Protein AF-A0A4R5KL40-F1 (afdb_monomer)

Nearest PDB structures (foldseek):
  8gc6-assembly1_A  TM=8.625E-01  e=6.674E-03  Pseudomonas aeruginosa
  1e6l-assembly1_A  TM=8.505E-01  e=3.529E-02  Escherichia coli
  3ffw-assembly1_A  TM=8.924E-01  e=1.430E-01  Escherichia coli K-12
  3olw-assembly2_B  TM=8.850E-01  e=1.337E-01  Escherichia coli K-12
  1mih-assembly2_B  TM=8.894E-01  e=1.528E-01  Escherichia coli

Secondary structure (DSSP, 8-state):
-HHHHHHTT-----EEEES---HHHHHHHHHTT-SEEEESS--HHHHHHHHHHHHHHH-TT-SS------HHHHHHHHHHHH-TTS---GGG--

Sequence (94 aa):
MLCYLNNRGLDVLAIVVSARRAEQDKIATLGHGADDYMSKPFSPMELMARILTVLRRRHPKSSHPSLVLTMVECELMQLLMQHPDQVITKLGIY

Radius of gyration: 14.16 Å; Cα contacts (8 Å, |Δi|>4): 76; chains: 1; bounding box: 33×33×34 Å

Structure (mmCIF, N/CA/C/O backbone):
data_AF-A0A4R5KL40-F1
#
_entry.id   AF-A0A4R5KL40-F1
#
loop_
_atom_site.group_PDB
_atom_site.id
_atom_site.type_symbol
_atom_site.label_atom_id
_atom_site.label_alt_id
_atom_site.label_comp_id
_atom_site.label_asym_id
_atom_site.label_entity_id
_atom_site.label_seq_id
_atom_site.pdbx_PDB_ins_code
_atom_site.Cartn_x
_atom_site.Cartn_y
_atom_site.Cartn_z
_atom_site.occupancy
_atom_site.B_iso_or_equiv
_atom_site.auth_seq_id
_atom_site.auth_comp_id
_atom_site.auth_asym_id
_atom_site.auth_atom_id
_atom_site.pdbx_PDB_model_num
ATOM 1 N N . MET A 1 1 ? -10.316 2.646 -10.795 1.00 61.44 1 MET A N 1
ATOM 2 C CA . MET A 1 1 ? -9.137 3.532 -10.943 1.00 61.44 1 MET A CA 1
ATOM 3 C C . MET A 1 1 ? -7.855 2.736 -11.190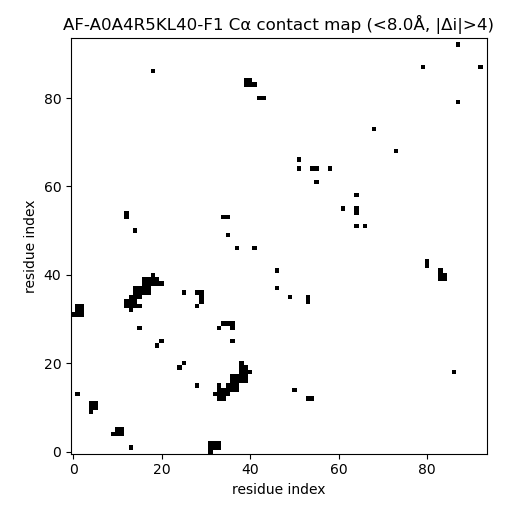 1.00 61.44 1 MET A C 1
ATOM 5 O O . MET A 1 1 ? -7.198 3.003 -12.179 1.00 61.44 1 MET A O 1
ATOM 9 N N . LEU A 1 2 ? -7.509 1.743 -10.359 1.00 66.25 2 LEU A N 1
ATOM 10 C CA . LEU A 1 2 ? -6.244 0.994 -10.500 1.00 66.25 2 LEU A CA 1
ATOM 11 C C . LEU A 1 2 ? -6.192 0.113 -11.759 1.00 66.25 2 LEU A C 1
ATOM 13 O O . LEU A 1 2 ? -5.315 0.305 -12.592 1.00 66.25 2 LEU A O 1
ATOM 17 N N . CYS A 1 3 ? -7.214 -0.717 -11.994 1.00 62.62 3 CYS A N 1
ATOM 18 C CA . CYS A 1 3 ? -7.385 -1.439 -13.264 1.00 62.62 3 CYS A CA 1
ATOM 19 C C . CYS A 1 3 ? -7.334 -0.521 -14.509 1.00 62.62 3 CYS A C 1
ATOM 21 O O . CYS A 1 3 ? -6.831 -0.910 -15.558 1.00 62.62 3 CYS A O 1
ATOM 23 N N . TYR A 1 4 ? -7.785 0.731 -14.385 1.00 67.38 4 TYR A N 1
ATOM 24 C CA . TYR A 1 4 ? -7.745 1.698 -15.483 1.00 67.38 4 TYR A CA 1
ATOM 25 C C . TYR A 1 4 ? -6.325 2.177 -15.818 1.00 67.38 4 TYR A C 1
ATOM 27 O O . TYR A 1 4 ? -6.038 2.409 -16.989 1.00 67.38 4 TYR A O 1
ATOM 35 N N . LEU A 1 5 ? -5.432 2.303 -14.829 1.00 67.06 5 LEU A N 1
ATOM 36 C CA . LEU A 1 5 ? -4.031 2.657 -15.080 1.00 67.06 5 LEU A CA 1
ATOM 37 C C . LEU A 1 5 ? -3.327 1.540 -15.857 1.00 67.06 5 LEU A C 1
ATOM 39 O O . LEU A 1 5 ? -2.714 1.813 -16.886 1.00 67.06 5 LEU A O 1
ATOM 43 N N . ASN A 1 6 ? -3.528 0.288 -15.441 1.00 65.94 6 ASN A N 1
ATOM 44 C CA . ASN A 1 6 ? -2.943 -0.866 -16.120 1.00 65.94 6 ASN A CA 1
ATOM 45 C C . ASN A 1 6 ? -3.490 -1.035 -17.552 1.00 65.94 6 ASN A C 1
ATOM 47 O O . ASN A 1 6 ? -2.733 -1.226 -18.499 1.00 65.94 6 ASN A O 1
ATOM 51 N N . ASN A 1 7 ? -4.803 -0.855 -17.747 1.00 66.19 7 ASN A N 1
ATOM 52 C CA . ASN A 1 7 ? -5.433 -0.928 -19.073 1.00 66.19 7 ASN A CA 1
ATOM 53 C C . ASN A 1 7 ? -4.982 0.176 -20.044 1.00 66.19 7 ASN A C 1
ATOM 55 O O . ASN A 1 7 ? -5.207 0.052 -21.245 1.00 66.19 7 ASN A O 1
ATOM 59 N N . ARG A 1 8 ? -4.340 1.249 -19.562 1.00 75.94 8 ARG A N 1
ATOM 60 C CA . ARG A 1 8 ? -3.718 2.273 -20.417 1.00 75.94 8 ARG A CA 1
ATOM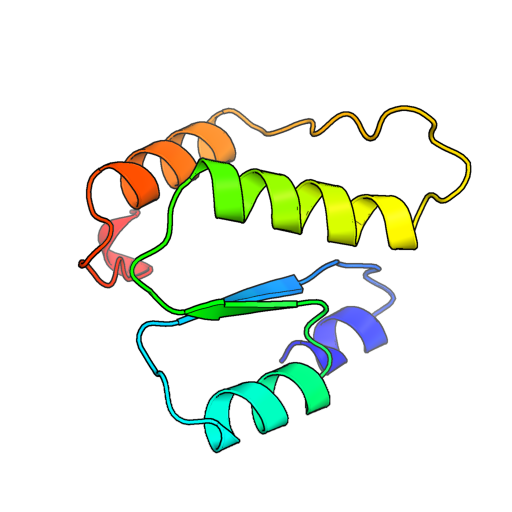 61 C C . ARG A 1 8 ? -2.311 1.898 -20.895 1.00 75.94 8 ARG A C 1
ATOM 63 O O . ARG A 1 8 ? -1.661 2.722 -21.531 1.00 75.94 8 ARG A O 1
ATOM 70 N N . GLY A 1 9 ? -1.833 0.692 -20.582 1.00 62.59 9 GLY A N 1
ATOM 71 C CA . GLY A 1 9 ? -0.462 0.264 -20.868 1.00 62.59 9 GLY A CA 1
ATOM 72 C C . GLY A 1 9 ? 0.577 0.924 -19.960 1.00 62.59 9 GLY A C 1
ATOM 73 O O . GLY A 1 9 ? 1.774 0.770 -20.188 1.00 62.59 9 GLY A O 1
ATOM 74 N N . LEU A 1 10 ? 0.136 1.660 -18.930 1.00 66.56 10 LEU A N 1
ATOM 75 C CA . LEU A 1 10 ? 1.014 2.129 -17.870 1.00 66.56 10 LEU A CA 1
ATOM 76 C C . LEU A 1 10 ? 1.209 0.956 -16.921 1.00 66.56 10 LEU A C 1
ATOM 78 O O . LEU A 1 10 ? 0.351 0.659 -16.091 1.00 66.56 10 LEU A O 1
ATOM 82 N N . ASP A 1 11 ? 2.336 0.277 -17.084 1.00 71.88 11 ASP A N 1
ATOM 83 C CA . ASP A 1 11 ? 2.720 -0.832 -16.232 1.00 71.88 11 ASP A CA 1
ATOM 84 C C . ASP A 1 11 ? 3.105 -0.257 -14.856 1.00 71.88 11 ASP A C 1
ATOM 86 O O . ASP A 1 11 ? 4.273 -0.000 -14.568 1.00 71.88 11 ASP A O 1
ATOM 90 N N . VAL A 1 12 ? 2.115 -0.005 -13.998 1.00 79.31 12 VAL A N 1
ATOM 91 C CA . VAL A 1 12 ? 2.279 0.624 -12.677 1.00 79.31 12 VAL A CA 1
ATOM 92 C C . VAL A 1 12 ? 1.961 -0.380 -11.579 1.00 79.31 12 VAL A C 1
ATOM 94 O O . VAL A 1 12 ? 0.926 -1.040 -11.619 1.00 79.31 12 VAL A O 1
ATOM 97 N N . LEU A 1 13 ? 2.838 -0.443 -10.577 1.00 83.81 13 LEU A N 1
ATOM 98 C CA . LEU A 1 13 ? 2.612 -1.196 -9.348 1.00 83.81 13 LEU A CA 1
ATOM 99 C C . LEU A 1 13 ? 1.900 -0.325 -8.313 1.00 83.81 13 LEU A C 1
ATOM 101 O O . LEU A 1 13 ? 2.323 0.802 -8.053 1.00 83.81 13 LEU A O 1
ATOM 105 N N . ALA A 1 14 ? 0.840 -0.848 -7.704 1.00 86.81 14 ALA A N 1
ATOM 106 C CA . ALA A 1 14 ? 0.001 -0.118 -6.767 1.00 86.81 14 ALA A CA 1
ATOM 107 C C . ALA A 1 14 ? -0.108 -0.831 -5.416 1.00 86.81 14 ALA A C 1
ATOM 109 O O . ALA A 1 14 ? -0.682 -1.913 -5.303 1.00 86.81 14 ALA A O 1
ATOM 110 N N . ILE A 1 15 ? 0.369 -0.163 -4.365 1.00 88.94 15 ILE A N 1
ATOM 111 C CA . ILE A 1 15 ? 0.136 -0.558 -2.974 1.00 88.94 15 ILE A CA 1
ATOM 112 C C . ILE A 1 15 ? -0.884 0.404 -2.378 1.00 88.94 15 ILE A C 1
ATOM 114 O O . ILE A 1 15 ? -0.672 1.617 -2.370 1.00 88.94 15 ILE A O 1
ATOM 118 N N . VAL A 1 16 ? -1.996 -0.128 -1.872 1.00 89.75 16 VAL A N 1
ATOM 119 C CA . VAL A 1 16 ? -3.031 0.688 -1.232 1.00 89.75 16 VAL A CA 1
ATOM 120 C C . VAL A 1 16 ? -2.821 0.711 0.270 1.00 89.75 16 VAL A C 1
ATOM 122 O O . VAL A 1 16 ? -2.788 -0.327 0.923 1.00 89.75 16 VAL A O 1
ATOM 125 N N . VAL A 1 17 ? -2.722 1.918 0.818 1.00 87.94 17 VAL A N 1
ATOM 126 C CA . VAL A 1 17 ? -2.499 2.158 2.241 1.00 87.94 17 VAL A CA 1
ATOM 127 C C . VAL A 1 17 ? -3.732 2.835 2.835 1.00 87.94 17 VAL A C 1
ATOM 129 O O . VAL A 1 17 ? -4.095 3.933 2.416 1.00 87.94 17 VAL A O 1
ATOM 132 N N . SER A 1 18 ? -4.391 2.201 3.806 1.00 86.00 18 SER A N 1
ATOM 133 C CA . SER A 1 18 ? -5.718 2.634 4.269 1.00 86.00 18 SER A CA 1
ATOM 134 C C . SER A 1 18 ? -5.913 2.476 5.777 1.00 86.00 18 SER A C 1
ATOM 136 O O . SER A 1 18 ? -5.468 1.502 6.371 1.00 86.00 18 SER A O 1
ATOM 138 N N . ALA A 1 19 ? -6.630 3.411 6.409 1.00 86.69 19 ALA A N 1
ATOM 139 C CA . ALA A 1 19 ? -7.064 3.280 7.808 1.00 86.69 19 ALA A CA 1
ATOM 140 C C . ALA A 1 19 ? -8.249 2.312 7.984 1.00 86.69 19 ALA A C 1
ATOM 142 O O . ALA A 1 19 ? -8.581 1.928 9.104 1.00 86.69 19 ALA A O 1
ATOM 143 N N . ARG A 1 20 ? -8.888 1.893 6.884 1.00 85.56 20 ARG A N 1
ATOM 144 C CA . ARG A 1 20 ? -9.963 0.902 6.921 1.00 85.56 20 ARG A CA 1
ATOM 145 C C . ARG A 1 20 ? -9.390 -0.492 7.153 1.00 85.56 20 ARG A C 1
ATOM 147 O O . ARG A 1 20 ? -8.402 -0.885 6.532 1.00 85.56 20 ARG A O 1
ATOM 154 N N . ARG A 1 21 ? -10.022 -1.245 8.051 1.00 81.81 21 ARG A N 1
ATOM 155 C CA . ARG A 1 21 ? -9.587 -2.598 8.441 1.00 81.81 21 ARG A CA 1
ATOM 156 C C . ARG A 1 21 ? -10.610 -3.683 8.113 1.00 81.81 21 ARG A C 1
ATOM 158 O O . ARG A 1 21 ? -10.379 -4.836 8.458 1.00 81.81 21 ARG A O 1
ATOM 165 N N . ALA A 1 22 ? -11.723 -3.336 7.463 1.00 91.25 22 ALA A N 1
ATOM 166 C CA . ALA A 1 22 ? -12.706 -4.330 7.066 1.00 91.25 22 ALA A CA 1
ATOM 167 C C . ALA A 1 22 ? -12.117 -5.244 5.986 1.00 91.25 22 ALA A C 1
ATOM 169 O O . ALA A 1 22 ? -11.520 -4.786 5.010 1.00 91.25 22 ALA A O 1
ATOM 170 N N . GLU A 1 23 ? -12.312 -6.548 6.150 1.00 92.19 23 GLU A N 1
ATOM 171 C CA . GLU A 1 23 ? -11.845 -7.552 5.194 1.00 92.19 23 GLU A CA 1
ATOM 172 C C . GLU A 1 23 ? -12.415 -7.307 3.789 1.00 92.19 23 GLU A C 1
ATOM 174 O O . GLU A 1 23 ? -11.709 -7.428 2.790 1.00 92.19 23 GLU A O 1
ATOM 179 N N . GLN A 1 24 ? -13.666 -6.856 3.721 1.00 92.62 24 GLN A N 1
ATOM 180 C CA . GLN A 1 24 ? -14.356 -6.513 2.479 1.00 92.62 24 GLN A CA 1
ATOM 181 C C . GLN A 1 24 ? -13.636 -5.402 1.699 1.00 92.62 24 GLN A C 1
ATOM 183 O O . GLN A 1 24 ? -13.481 -5.523 0.486 1.00 92.62 24 GLN A O 1
ATOM 188 N N . ASP A 1 25 ? -13.139 -4.358 2.378 1.00 89.12 25 ASP A N 1
ATOM 189 C CA . ASP A 1 25 ? -12.379 -3.277 1.732 1.00 89.12 25 ASP A CA 1
ATOM 190 C C . ASP A 1 25 ? -11.075 -3.816 1.127 1.00 89.12 25 ASP A C 1
ATOM 192 O O . ASP A 1 25 ? -10.700 -3.453 0.009 1.00 89.12 25 ASP A O 1
ATOM 196 N N . LYS A 1 26 ? -10.395 -4.718 1.846 1.00 90.88 26 LYS A N 1
ATOM 197 C CA . LYS A 1 26 ? -9.161 -5.361 1.383 1.00 90.88 26 LYS A CA 1
ATOM 198 C C . LYS A 1 26 ? -9.420 -6.224 0.147 1.00 90.88 26 LYS A C 1
ATOM 200 O O . LYS A 1 26 ? -8.722 -6.067 -0.854 1.00 90.88 26 LYS A O 1
ATOM 205 N N . ILE A 1 27 ? -10.430 -7.095 0.202 1.00 93.00 27 ILE A N 1
ATOM 206 C CA . ILE A 1 27 ? -10.810 -7.977 -0.911 1.00 93.00 27 ILE A CA 1
ATOM 207 C C . ILE A 1 27 ? -11.183 -7.147 -2.140 1.00 93.00 27 ILE A C 1
ATOM 209 O O . ILE A 1 27 ? -10.656 -7.395 -3.224 1.00 93.00 27 ILE A O 1
ATOM 213 N N . ALA A 1 28 ? -12.039 -6.135 -1.975 1.00 91.38 28 ALA A N 1
ATOM 214 C CA . ALA A 1 28 ? -12.462 -5.275 -3.075 1.00 91.38 28 ALA A CA 1
ATOM 215 C C . ALA A 1 28 ? -11.271 -4.542 -3.708 1.00 91.38 28 ALA A C 1
ATOM 217 O O . ALA A 1 28 ? -11.124 -4.518 -4.928 1.00 91.38 28 ALA A O 1
ATOM 218 N N . THR A 1 29 ? -10.379 -3.985 -2.887 1.00 89.31 29 THR A N 1
ATOM 219 C CA . THR A 1 29 ? -9.212 -3.233 -3.366 1.00 89.31 29 THR A CA 1
ATOM 220 C C . THR A 1 29 ? -8.252 -4.106 -4.170 1.00 89.31 29 THR A C 1
ATOM 222 O O . THR A 1 29 ? -7.832 -3.713 -5.260 1.00 89.31 29 THR A O 1
ATOM 225 N N . LEU A 1 30 ? -7.939 -5.302 -3.666 1.00 90.06 30 LEU A N 1
ATOM 226 C CA . LEU A 1 30 ? -7.107 -6.271 -4.380 1.00 90.06 30 LEU A CA 1
ATOM 227 C C . LEU A 1 30 ? -7.791 -6.723 -5.679 1.00 90.06 30 LEU A C 1
ATOM 229 O O . LEU A 1 30 ? -7.167 -6.721 -6.737 1.00 90.06 30 LEU A O 1
ATOM 233 N N . GLY A 1 31 ? -9.099 -6.998 -5.635 1.00 89.00 31 GLY A N 1
ATOM 234 C CA . GLY A 1 31 ? -9.898 -7.343 -6.815 1.00 89.00 31 GLY A CA 1
ATOM 235 C C . GLY A 1 31 ? -9.958 -6.239 -7.880 1.00 89.00 31 GLY A C 1
ATOM 236 O O . GLY A 1 31 ? -10.128 -6.527 -9.061 1.00 89.00 31 GLY A O 1
ATOM 237 N N . HIS A 1 32 ? -9.760 -4.973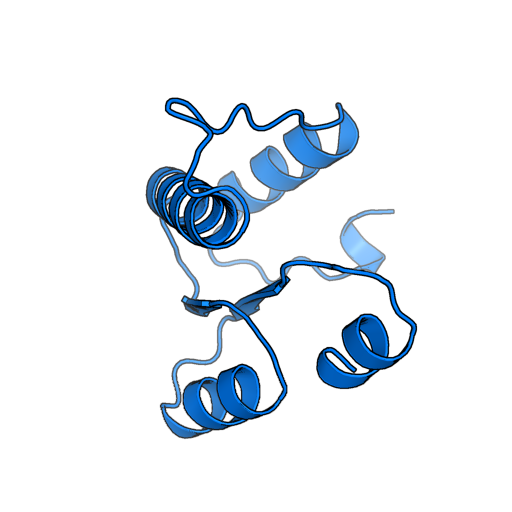 -7.499 1.00 88.75 32 HIS A N 1
ATOM 238 C CA . HIS A 1 32 ? -9.690 -3.837 -8.423 1.00 88.75 32 HIS A CA 1
ATOM 239 C C . HIS A 1 32 ? -8.313 -3.629 -9.081 1.00 88.75 32 HIS A C 1
ATOM 241 O O . HIS A 1 32 ? -8.148 -2.659 -9.835 1.00 88.75 32 HIS A O 1
ATOM 247 N N . GLY A 1 33 ? -7.351 -4.522 -8.835 1.00 84.75 33 GLY A N 1
ATOM 248 C CA . GLY A 1 33 ? -6.028 -4.503 -9.459 1.00 84.75 33 GLY A CA 1
ATOM 249 C C . GLY A 1 33 ? -4.953 -3.792 -8.639 1.00 84.75 33 GLY A C 1
ATOM 250 O O . GLY A 1 33 ? -4.043 -3.218 -9.224 1.00 84.75 33 GLY A O 1
ATOM 251 N N . ALA A 1 34 ? -5.073 -3.778 -7.308 1.00 89.00 34 ALA A N 1
ATOM 252 C CA . ALA A 1 34 ? -3.951 -3.432 -6.435 1.00 89.00 34 ALA A CA 1
ATOM 253 C C . ALA A 1 34 ? -3.003 -4.635 -6.281 1.00 89.00 34 ALA A C 1
ATOM 255 O O . ALA A 1 34 ? -3.464 -5.768 -6.145 1.00 89.00 34 ALA A O 1
ATOM 256 N N . ASP A 1 35 ? -1.695 -4.387 -6.241 1.00 89.81 35 ASP A N 1
ATOM 257 C CA . ASP A 1 35 ? -0.678 -5.425 -6.033 1.00 89.81 35 ASP A CA 1
ATOM 258 C C . ASP A 1 35 ? -0.512 -5.802 -4.556 1.00 89.81 35 ASP A C 1
ATOM 260 O O . ASP A 1 35 ? -0.133 -6.934 -4.238 1.00 89.81 35 ASP A O 1
ATOM 264 N N . ASP A 1 36 ? -0.783 -4.856 -3.651 1.00 91.50 36 ASP A N 1
ATOM 265 C CA . ASP A 1 36 ? -0.809 -5.095 -2.209 1.00 91.50 36 ASP A CA 1
ATOM 266 C C . ASP A 1 36 ? -1.753 -4.123 -1.477 1.00 91.50 36 ASP A C 1
ATOM 268 O O . ASP A 1 36 ? -2.100 -3.046 -1.974 1.00 91.50 36 ASP A O 1
ATOM 272 N N . TYR A 1 37 ? -2.154 -4.507 -0.266 1.00 92.75 37 TYR A N 1
ATOM 273 C CA . TYR A 1 37 ? -2.971 -3.712 0.646 1.00 92.75 37 TYR A CA 1
ATOM 274 C C . TYR A 1 37 ? -2.344 -3.693 2.038 1.00 92.75 37 TYR A C 1
ATOM 276 O O . TYR A 1 37 ? -2.072 -4.743 2.626 1.00 92.75 37 TYR A O 1
ATOM 284 N N . MET A 1 38 ? -2.206 -2.500 2.606 1.00 90.44 38 MET A N 1
ATOM 285 C CA . MET A 1 38 ? -1.599 -2.271 3.909 1.00 90.44 38 MET A CA 1
ATOM 286 C C . MET A 1 38 ? -2.506 -1.403 4.787 1.00 90.4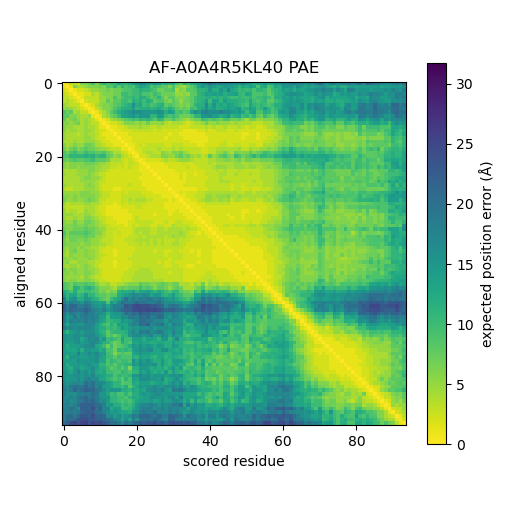4 38 MET A C 1
ATOM 288 O O . MET A 1 38 ? -2.926 -0.311 4.402 1.00 90.44 38 MET A O 1
ATOM 292 N N . SER A 1 39 ? -2.824 -1.888 5.985 1.00 89.25 39 SER A N 1
ATOM 293 C CA . SER A 1 39 ? -3.636 -1.144 6.950 1.00 89.25 39 SER A CA 1
ATOM 294 C C . SER A 1 39 ? -2.790 -0.175 7.774 1.00 89.25 39 SER A C 1
ATOM 296 O O . SER A 1 39 ? -1.6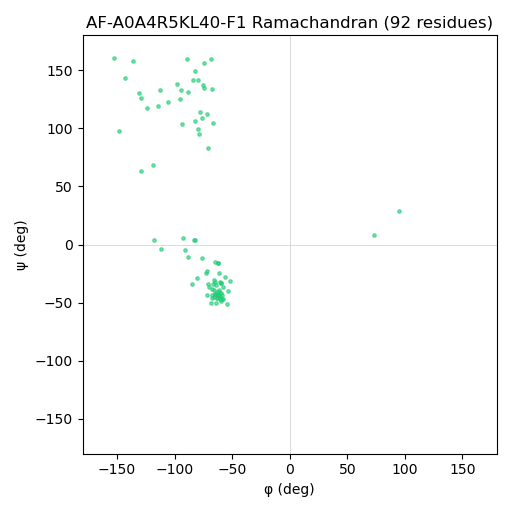99 -0.534 8.204 1.00 89.25 39 SER A O 1
ATOM 298 N N . LYS A 1 40 ? -3.325 1.011 8.070 1.00 85.31 40 LYS A N 1
ATOM 299 C CA . LYS A 1 40 ? -2.749 1.950 9.039 1.00 85.31 40 LYS A CA 1
ATOM 300 C C . LYS A 1 40 ? -3.129 1.601 10.495 1.00 85.31 40 LYS A C 1
ATOM 302 O O . LYS A 1 40 ? -4.243 1.106 10.741 1.00 85.31 40 LYS A O 1
ATOM 307 N N . PRO A 1 41 ? -2.258 1.915 11.473 1.00 84.00 41 PRO A N 1
ATOM 308 C CA . PRO A 1 41 ? -0.882 2.387 11.302 1.00 84.00 41 PRO A CA 1
ATOM 309 C C . PRO A 1 41 ? 0.040 1.237 10.884 1.00 84.00 41 PRO A C 1
ATOM 311 O O . PRO A 1 41 ? -0.255 0.073 11.150 1.00 84.00 41 PRO A O 1
ATOM 314 N N . PHE A 1 42 ? 1.150 1.566 10.232 1.00 80.56 42 PHE A N 1
ATOM 315 C CA . PHE A 1 42 ? 2.140 0.586 9.804 1.00 80.56 42 PHE A CA 1
ATOM 316 C C . PHE A 1 42 ? 3.562 1.055 10.095 1.00 80.56 42 PHE A C 1
ATOM 318 O O . PHE A 1 42 ? 3.836 2.249 10.209 1.00 80.56 42 PHE A O 1
ATOM 325 N N . SER A 1 43 ? 4.479 0.092 10.177 1.00 80.25 43 SER A N 1
ATOM 326 C CA . SER A 1 43 ? 5.908 0.368 10.285 1.00 80.25 43 SER A CA 1
ATOM 327 C C . SER A 1 43 ? 6.471 0.807 8.928 1.00 80.25 43 SER A C 1
ATOM 329 O O . SER A 1 43 ? 6.193 0.156 7.916 1.00 80.25 43 SER A O 1
ATOM 331 N N . PRO A 1 44 ? 7.336 1.831 8.870 1.00 76.88 44 PRO A N 1
ATOM 332 C CA . PRO A 1 44 ? 7.984 2.211 7.619 1.00 76.88 44 PRO A CA 1
ATOM 333 C C . PRO A 1 44 ? 8.831 1.091 7.012 1.00 76.88 44 PRO A C 1
ATOM 335 O O . PRO A 1 44 ? 8.882 0.933 5.793 1.00 76.88 44 PRO A O 1
ATOM 338 N N . MET A 1 45 ? 9.442 0.266 7.868 1.00 80.25 45 MET A N 1
ATOM 339 C CA . MET A 1 45 ? 10.179 -0.921 7.437 1.00 80.25 45 MET A CA 1
ATOM 340 C C . MET A 1 45 ? 9.248 -1.967 6.820 1.00 80.25 45 MET A C 1
ATOM 342 O O . MET A 1 45 ? 9.635 -2.638 5.866 1.00 80.25 45 MET A O 1
ATOM 346 N N . GLU A 1 46 ? 8.012 -2.087 7.312 1.00 85.62 46 GLU A N 1
ATOM 347 C CA . GLU A 1 46 ? 7.008 -2.968 6.710 1.00 85.62 46 GLU A CA 1
ATOM 348 C C . GLU A 1 46 ? 6.583 -2.454 5.327 1.00 85.62 46 GLU A C 1
ATOM 350 O O . GLU A 1 46 ? 6.523 -3.237 4.378 1.00 85.62 46 GLU A O 1
ATOM 355 N N . LEU A 1 47 ? 6.362 -1.140 5.178 1.00 85.50 47 LEU A N 1
ATOM 356 C CA . LEU A 1 47 ? 6.052 -0.542 3.876 1.00 85.50 47 LEU A CA 1
ATOM 357 C C . LEU A 1 47 ? 7.199 -0.780 2.888 1.00 85.50 47 LEU A C 1
ATOM 359 O O . LEU A 1 47 ? 6.964 -1.250 1.777 1.00 85.50 47 LEU A O 1
ATOM 363 N N . MET A 1 48 ? 8.442 -0.543 3.312 1.00 84.31 48 MET A N 1
ATOM 364 C CA . MET A 1 48 ? 9.629 -0.798 2.498 1.00 84.31 48 MET A CA 1
ATOM 365 C C . MET A 1 48 ? 9.722 -2.270 2.070 1.00 84.31 48 MET A C 1
ATOM 367 O O . MET A 1 48 ? 9.912 -2.572 0.892 1.00 84.31 48 MET A O 1
ATOM 371 N N . ALA A 1 49 ? 9.523 -3.206 3.002 1.00 84.94 49 ALA A N 1
ATOM 372 C CA . ALA A 1 49 ? 9.556 -4.637 2.710 1.00 84.94 49 ALA A CA 1
ATOM 373 C C . ALA A 1 49 ? 8.476 -5.053 1.695 1.00 84.94 49 ALA A C 1
ATOM 375 O O . ALA A 1 49 ? 8.745 -5.867 0.803 1.00 84.94 49 ALA A O 1
ATOM 376 N N . ARG A 1 50 ? 7.270 -4.480 1.793 1.00 90.19 50 ARG A N 1
ATOM 377 C CA . ARG A 1 50 ? 6.173 -4.714 0.842 1.00 90.19 50 ARG A CA 1
ATOM 378 C C . ARG A 1 50 ? 6.484 -4.143 -0.534 1.00 90.19 50 ARG A C 1
ATOM 380 O O . ARG A 1 50 ? 6.370 -4.880 -1.510 1.00 90.19 50 ARG A O 1
ATOM 387 N N . ILE A 1 51 ? 6.984 -2.908 -0.616 1.00 86.94 51 ILE A N 1
ATOM 388 C CA . ILE A 1 51 ? 7.435 -2.302 -1.880 1.00 86.94 51 ILE A CA 1
ATOM 389 C C . ILE A 1 51 ? 8.477 -3.203 -2.559 1.00 86.94 51 ILE A C 1
ATOM 391 O O . ILE A 1 51 ? 8.303 -3.599 -3.712 1.00 86.94 51 ILE A O 1
ATOM 395 N N . LEU A 1 52 ? 9.519 -3.614 -1.831 1.00 85.38 52 LEU A N 1
ATOM 396 C CA . LEU A 1 52 ? 10.563 -4.503 -2.355 1.00 85.38 52 LEU A CA 1
ATOM 397 C C . LEU A 1 52 ? 10.017 -5.868 -2.800 1.00 85.38 52 LEU A C 1
ATOM 399 O O . LEU A 1 52 ? 10.563 -6.493 -3.710 1.00 85.38 52 LEU A O 1
ATOM 403 N N . THR A 1 53 ? 8.975 -6.373 -2.138 1.00 86.62 53 THR A N 1
ATOM 404 C CA . THR A 1 53 ? 8.322 -7.643 -2.489 1.00 86.62 53 THR A CA 1
ATOM 405 C C . THR A 1 53 ? 7.512 -7.513 -3.776 1.00 86.62 53 THR A C 1
ATOM 407 O O . THR A 1 53 ? 7.611 -8.377 -4.647 1.00 86.62 53 THR A O 1
ATOM 410 N N . VAL A 1 54 ? 6.758 -6.423 -3.925 1.00 86.25 54 VAL A N 1
ATOM 411 C CA . VAL A 1 54 ? 5.967 -6.134 -5.126 1.00 86.25 54 VAL A CA 1
ATOM 412 C C . VAL A 1 54 ? 6.882 -5.906 -6.338 1.00 86.25 54 VAL A C 1
ATOM 414 O O . VAL A 1 54 ? 6.656 -6.499 -7.391 1.00 86.25 54 VAL A O 1
ATOM 417 N N . LEU A 1 55 ? 7.988 -5.170 -6.178 1.00 82.69 55 LEU A N 1
ATOM 418 C CA . LEU A 1 55 ? 8.976 -4.959 -7.246 1.00 82.69 55 LEU A CA 1
ATOM 419 C C . LEU A 1 55 ? 9.631 -6.262 -7.735 1.00 82.69 55 LEU A C 1
ATOM 421 O O . LEU A 1 55 ? 9.781 -6.467 -8.942 1.00 82.69 55 LEU A O 1
ATOM 425 N N . ARG A 1 56 ? 9.974 -7.182 -6.819 1.00 79.19 56 ARG A N 1
ATOM 426 C CA . ARG A 1 56 ? 10.568 -8.489 -7.172 1.00 79.19 56 ARG A CA 1
ATOM 427 C C . ARG A 1 56 ? 9.675 -9.333 -8.074 1.00 79.19 56 ARG A C 1
ATOM 429 O O . ARG A 1 56 ? 10.193 -10.068 -8.909 1.00 79.19 56 ARG A O 1
ATOM 436 N N . ARG A 1 57 ? 8.349 -9.231 -7.933 1.00 72.88 57 ARG A N 1
ATOM 437 C CA . ARG A 1 57 ? 7.402 -9.990 -8.766 1.00 72.88 57 ARG A CA 1
ATOM 438 C C . ARG A 1 57 ? 7.456 -9.577 -10.236 1.00 72.88 57 ARG A C 1
ATOM 440 O O . ARG A 1 57 ? 7.246 -10.426 -11.095 1.00 72.88 57 ARG A O 1
ATOM 447 N N . ARG A 1 58 ? 7.778 -8.313 -10.532 1.00 70.25 58 ARG A N 1
ATOM 448 C CA . ARG A 1 58 ? 7.934 -7.827 -11.913 1.00 70.25 58 ARG A CA 1
ATOM 449 C C . ARG A 1 58 ? 9.311 -8.068 -12.504 1.00 70.25 58 ARG A C 1
ATOM 451 O O . ARG A 1 58 ? 9.419 -8.348 -13.693 1.00 70.25 58 ARG A O 1
ATOM 458 N N . HIS A 1 59 ? 10.355 -8.008 -11.683 1.00 66.19 59 HIS A N 1
ATOM 459 C CA . HIS A 1 59 ? 11.728 -8.247 -12.121 1.00 66.19 59 HIS A CA 1
ATOM 460 C C . HIS A 1 59 ? 12.349 -9.443 -11.388 1.00 66.19 59 HIS A C 1
ATOM 462 O O . HIS A 1 59 ? 13.304 -9.275 -10.632 1.00 66.19 59 HIS A O 1
ATOM 468 N N . PRO A 1 60 ? 11.884 -10.683 -11.642 1.00 59.94 60 PRO A N 1
ATOM 469 C CA . PRO A 1 60 ? 12.414 -11.872 -10.969 1.00 59.94 60 PRO A CA 1
ATOM 470 C C . PRO A 1 60 ? 13.907 -12.122 -11.249 1.00 59.94 60 PRO A C 1
ATOM 472 O O . PRO A 1 60 ? 14.547 -12.880 -10.528 1.00 59.94 60 PRO A O 1
ATOM 475 N N . LYS A 1 61 ? 14.481 -11.474 -12.276 1.00 57.31 61 LYS A N 1
ATOM 476 C CA . LYS A 1 61 ? 15.914 -11.532 -12.610 1.00 57.31 61 LYS A CA 1
ATOM 477 C C . LYS A 1 61 ? 16.775 -10.477 -11.902 1.00 57.31 61 LYS A C 1
ATOM 479 O O . LYS A 1 61 ? 17.997 -10.574 -11.979 1.00 57.31 61 LYS A O 1
ATOM 484 N N . SER A 1 62 ? 16.193 -9.478 -11.229 1.00 57.03 62 SER A N 1
ATOM 485 C CA . SER A 1 62 ? 16.983 -8.521 -10.448 1.00 57.03 62 SER A CA 1
ATOM 486 C C . SER A 1 62 ? 17.287 -9.135 -9.084 1.00 57.03 62 SER A C 1
ATOM 488 O O . SER A 1 62 ? 16.410 -9.219 -8.226 1.00 57.03 62 SE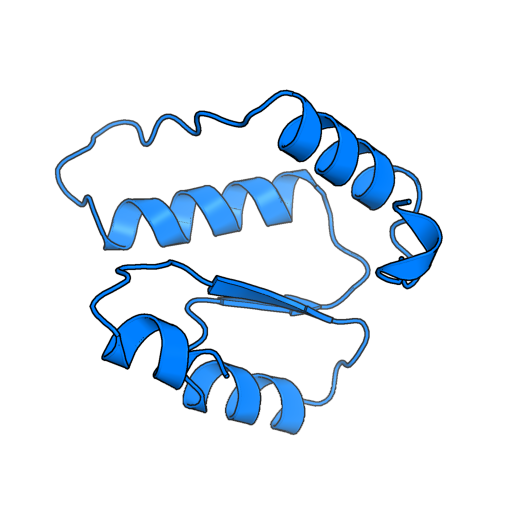R A O 1
ATOM 490 N N . SER A 1 63 ? 18.533 -9.557 -8.873 1.00 54.34 63 SER A N 1
ATOM 491 C CA . SER A 1 63 ? 19.007 -10.086 -7.587 1.00 54.34 63 SER A CA 1
ATOM 492 C C . SER A 1 63 ? 18.933 -9.055 -6.449 1.00 54.34 63 SER A C 1
ATOM 494 O O . SER A 1 63 ? 18.957 -9.433 -5.282 1.00 54.34 63 SER A O 1
ATOM 496 N N . HIS A 1 64 ? 18.781 -7.767 -6.782 1.00 58.19 64 HIS A N 1
ATOM 497 C CA . HIS A 1 64 ? 18.670 -6.652 -5.844 1.00 58.19 64 HIS A CA 1
ATOM 498 C C . HIS A 1 64 ? 17.760 -5.577 -6.469 1.00 58.19 64 HIS A C 1
ATOM 500 O O . HIS A 1 64 ? 18.226 -4.828 -7.328 1.00 58.19 64 HIS A O 1
ATOM 506 N N . PRO A 1 65 ? 16.460 -5.503 -6.135 1.00 58.78 65 PRO A N 1
ATOM 507 C CA . PRO A 1 65 ? 15.623 -4.395 -6.590 1.00 58.78 65 PRO A CA 1
ATOM 508 C C . PRO A 1 65 ? 16.113 -3.097 -5.929 1.00 58.78 65 PRO A C 1
ATOM 510 O O . PRO A 1 65 ? 15.896 -2.875 -4.738 1.00 58.78 65 PRO A O 1
ATOM 513 N N . SER A 1 66 ? 16.804 -2.245 -6.683 1.00 59.69 66 SER A N 1
ATOM 514 C CA . SER A 1 66 ? 17.161 -0.897 -6.245 1.00 59.69 66 SER A CA 1
ATOM 515 C C . SER A 1 66 ? 15.939 0.010 -6.374 1.00 59.69 66 SER A C 1
ATOM 517 O O . SER A 1 66 ? 15.450 0.272 -7.471 1.00 59.69 66 SER A O 1
ATOM 519 N N . LEU A 1 67 ? 15.436 0.485 -5.237 1.00 66.00 67 LEU A N 1
ATOM 520 C CA . LEU A 1 67 ? 14.439 1.549 -5.187 1.00 66.00 67 LEU A CA 1
ATOM 521 C C . LEU A 1 67 ? 15.135 2.882 -5.453 1.00 66.00 67 LEU A C 1
ATOM 523 O O . LEU A 1 67 ? 15.889 3.365 -4.612 1.00 66.00 67 LEU A O 1
ATOM 527 N N . VAL A 1 68 ? 14.892 3.464 -6.625 1.00 65.50 68 VAL A N 1
ATOM 528 C CA . VAL A 1 68 ? 15.267 4.852 -6.908 1.00 65.50 68 VAL A CA 1
ATOM 529 C C . VAL A 1 68 ? 14.054 5.708 -6.581 1.00 65.50 68 VAL A C 1
ATOM 531 O O . VAL A 1 68 ? 13.079 5.700 -7.326 1.00 65.50 68 VAL A O 1
ATOM 534 N N . LEU A 1 69 ? 14.109 6.393 -5.442 1.00 70.62 69 LEU A N 1
ATOM 535 C CA . LEU A 1 69 ? 13.110 7.377 -5.043 1.00 70.62 69 LEU A CA 1
ATOM 536 C C . LEU A 1 69 ? 13.620 8.772 -5.399 1.00 70.62 69 LEU A C 1
ATOM 538 O O . LEU A 1 69 ? 14.791 9.099 -5.198 1.00 70.62 69 LEU A O 1
ATOM 542 N N . THR A 1 70 ? 12.733 9.603 -5.916 1.00 75.38 70 THR A N 1
ATOM 543 C CA . THR A 1 70 ? 12.948 11.042 -6.030 1.00 75.38 70 THR A CA 1
ATOM 544 C C . THR A 1 70 ? 12.964 11.686 -4.641 1.00 75.38 70 THR A C 1
ATOM 546 O O . THR A 1 70 ? 12.422 11.144 -3.676 1.00 75.38 70 THR A O 1
ATOM 549 N N . MET A 1 71 ? 13.557 12.879 -4.528 1.00 68.38 71 MET A N 1
ATOM 550 C CA . MET A 1 71 ? 13.586 13.629 -3.262 1.00 68.38 71 MET A CA 1
ATOM 551 C C . MET A 1 71 ? 12.184 13.833 -2.671 1.00 68.38 71 MET A C 1
ATOM 553 O O . MET A 1 71 ? 11.987 13.636 -1.477 1.00 68.38 71 MET A O 1
ATOM 557 N N . VAL A 1 72 ? 11.198 14.120 -3.525 1.00 72.12 72 VAL A N 1
ATOM 558 C CA . VAL A 1 72 ? 9.798 14.317 -3.121 1.00 72.12 72 VAL A CA 1
ATOM 559 C C . VAL A 1 72 ? 9.182 13.029 -2.570 1.00 72.12 72 VAL A C 1
ATOM 561 O O . VAL A 1 72 ? 8.437 13.063 -1.594 1.00 72.12 72 VAL A O 1
ATOM 564 N N . GLU A 1 73 ? 9.492 11.874 -3.159 1.00 77.62 73 GLU A N 1
ATOM 565 C CA . GLU A 1 73 ? 9.001 10.585 -2.657 1.00 77.62 73 GLU A CA 1
ATOM 566 C C . GLU A 1 73 ? 9.611 10.246 -1.293 1.00 77.62 73 GLU A C 1
ATOM 568 O O . GLU A 1 73 ? 8.901 9.754 -0.414 1.00 77.62 73 GLU A O 1
ATOM 573 N N . CYS A 1 74 ? 10.891 10.563 -1.078 1.00 70.12 74 CYS A N 1
ATOM 574 C CA . CYS A 1 74 ? 11.539 10.423 0.225 1.00 70.12 74 CYS A CA 1
ATOM 575 C C . CYS A 1 74 ? 10.900 11.329 1.285 1.00 70.12 74 CYS A C 1
ATOM 577 O O . CYS A 1 74 ? 10.597 10.855 2.379 1.00 70.12 74 CYS A O 1
ATOM 579 N N . GLU A 1 75 ? 10.651 12.600 0.960 1.00 75.56 75 GLU A N 1
ATOM 580 C CA . GLU A 1 75 ? 9.978 13.555 1.850 1.00 75.56 75 GLU A CA 1
ATOM 581 C C . GLU A 1 75 ? 8.557 13.102 2.194 1.00 75.56 75 GLU A C 1
ATOM 583 O O . GLU A 1 75 ? 8.171 13.103 3.363 1.00 75.56 75 GLU A O 1
ATOM 588 N N . LEU A 1 76 ? 7.796 12.628 1.203 1.00 76.25 76 LEU A N 1
ATOM 589 C CA . LEU A 1 76 ? 6.457 12.089 1.421 1.00 76.25 76 LEU A CA 1
ATOM 590 C C . LEU A 1 76 ? 6.493 10.852 2.320 1.00 76.25 76 LEU A C 1
ATOM 592 O O . LEU A 1 76 ? 5.671 10.734 3.229 1.00 76.25 76 LEU A O 1
ATOM 596 N N . MET A 1 77 ? 7.442 9.936 2.102 1.00 75.62 77 MET A N 1
ATOM 597 C CA . MET A 1 77 ? 7.632 8.806 3.009 1.00 75.62 77 MET A CA 1
ATOM 598 C C . MET A 1 77 ? 7.920 9.311 4.420 1.00 75.62 77 MET A C 1
ATOM 600 O O . MET A 1 77 ? 7.259 8.870 5.352 1.00 75.6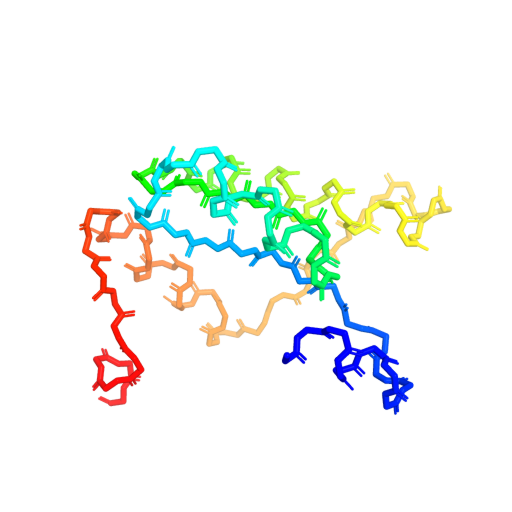2 77 MET A O 1
ATOM 604 N N . GLN A 1 78 ? 8.825 10.274 4.586 1.00 72.62 78 GLN A N 1
ATOM 605 C CA . GLN A 1 78 ? 9.171 10.846 5.887 1.00 72.62 78 GLN A CA 1
ATOM 606 C C . GLN A 1 78 ? 7.966 11.477 6.594 1.00 72.62 78 GLN A C 1
ATOM 608 O O . GLN A 1 78 ? 7.742 11.204 7.773 1.00 72.62 78 GLN A O 1
ATOM 613 N N . LEU A 1 79 ? 7.141 12.227 5.866 1.00 77.06 79 LEU A N 1
ATOM 614 C CA . LEU A 1 79 ? 5.905 12.818 6.372 1.00 77.06 79 LEU A CA 1
ATOM 615 C C . LEU A 1 79 ? 4.896 11.744 6.812 1.00 77.06 79 LEU A C 1
ATOM 617 O O . LEU A 1 79 ? 4.309 11.834 7.891 1.00 77.06 79 LEU A O 1
ATOM 621 N N . LEU A 1 80 ? 4.730 10.683 6.014 1.00 73.81 80 LEU A N 1
ATOM 622 C CA . LEU A 1 80 ? 3.887 9.537 6.368 1.00 73.81 80 LEU A CA 1
ATOM 623 C C . LEU A 1 80 ? 4.422 8.786 7.601 1.00 73.81 80 LEU A C 1
ATOM 625 O O . LEU A 1 80 ? 3.623 8.298 8.400 1.00 73.81 80 LEU A O 1
ATOM 629 N N . MET A 1 81 ? 5.748 8.703 7.772 1.00 73.38 81 MET A N 1
ATOM 630 C CA . MET A 1 81 ? 6.386 8.083 8.942 1.00 73.38 81 MET A CA 1
ATOM 631 C C . MET A 1 81 ? 6.198 8.909 10.219 1.00 73.38 81 MET A C 1
ATOM 633 O O . MET A 1 81 ? 6.051 8.333 11.294 1.00 73.38 81 MET A O 1
ATOM 637 N N . GLN A 1 82 ? 6.214 10.239 10.116 1.00 75.12 82 GLN A N 1
ATOM 638 C CA . GLN A 1 82 ? 6.039 11.145 11.257 1.00 75.12 82 GLN A CA 1
ATOM 639 C C . GLN A 1 82 ? 4.592 11.177 11.768 1.00 75.12 82 GLN A C 1
ATOM 641 O O . GLN A 1 82 ? 4.361 11.449 12.946 1.00 75.12 82 GLN A O 1
ATOM 646 N N . HIS A 1 83 ? 3.622 10.855 10.908 1.00 78.25 83 HIS A N 1
ATOM 647 C CA . HIS A 1 83 ? 2.197 10.920 11.230 1.00 78.25 83 HIS A CA 1
ATOM 648 C C . HIS A 1 83 ? 1.452 9.613 10.885 1.00 78.25 83 HIS A C 1
ATOM 650 O O . HIS A 1 83 ? 0.545 9.614 10.046 1.00 78.25 83 HIS A O 1
ATOM 656 N N . PRO A 1 84 ? 1.791 8.480 11.534 1.00 64.94 84 PRO A N 1
ATOM 657 C CA . PRO A 1 84 ? 1.287 7.154 11.158 1.00 64.94 84 PRO A CA 1
ATOM 658 C C . PRO A 1 84 ? -0.231 6.992 11.343 1.00 64.94 84 PRO A C 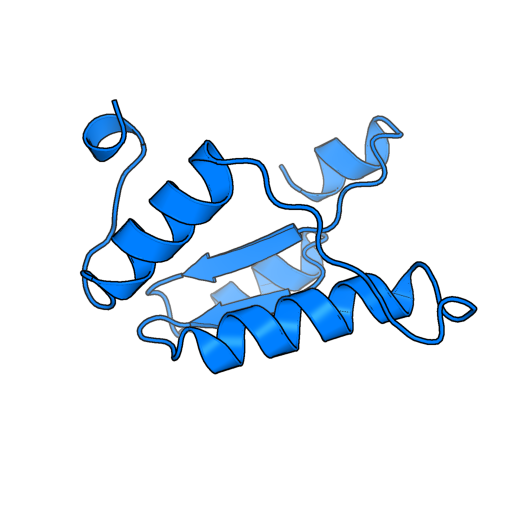1
ATOM 660 O O . PRO A 1 84 ? -0.881 6.295 10.559 1.00 64.94 84 PRO A O 1
ATOM 663 N N . ASP A 1 85 ? -0.803 7.673 12.339 1.00 71.19 85 ASP A N 1
ATOM 664 C CA . ASP A 1 85 ? -2.237 7.641 12.650 1.00 71.19 85 ASP A CA 1
ATOM 665 C C . ASP A 1 85 ? -3.034 8.742 11.934 1.00 71.19 85 ASP A C 1
ATOM 667 O O . ASP A 1 85 ? -4.264 8.779 12.006 1.00 71.19 85 ASP A O 1
ATOM 671 N N . GLN A 1 86 ? -2.355 9.635 11.207 1.00 66.06 86 GLN A N 1
ATOM 672 C CA . GLN A 1 86 ? -3.001 1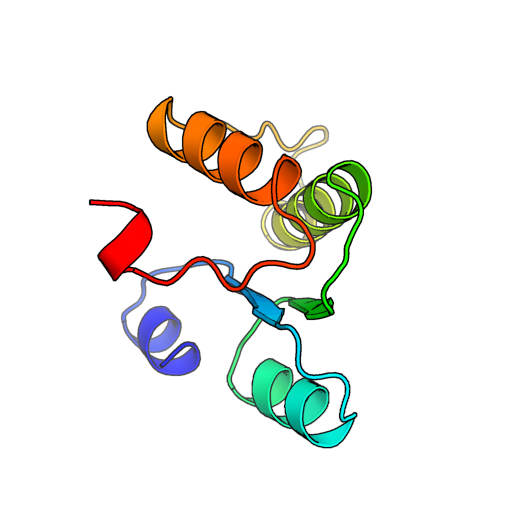0.748 10.525 1.00 66.06 86 GLN A CA 1
ATOM 673 C C . GLN A 1 86 ? -3.323 10.391 9.069 1.00 66.06 86 GLN A C 1
ATOM 675 O O . GLN A 1 86 ? -2.511 9.862 8.295 1.00 66.06 86 GLN A O 1
ATOM 680 N N . VAL A 1 87 ? -4.552 10.702 8.659 1.00 65.19 87 VAL A N 1
ATOM 681 C CA . VAL A 1 87 ? -4.936 10.663 7.247 1.00 65.19 87 VAL A CA 1
ATOM 682 C C . VAL A 1 87 ? -4.402 11.930 6.589 1.00 65.19 87 VAL A C 1
ATOM 684 O O . VAL A 1 87 ? -5.033 12.982 6.633 1.00 65.19 87 VAL A O 1
ATOM 687 N N . ILE A 1 88 ? -3.219 11.828 5.987 1.00 67.38 88 ILE A N 1
ATOM 688 C CA . ILE A 1 88 ? -2.660 12.901 5.166 1.00 67.38 88 ILE A CA 1
ATOM 689 C C . ILE A 1 88 ? -3.464 12.947 3.863 1.00 67.38 88 ILE A C 1
ATOM 691 O O . ILE A 1 88 ? -3.460 12.002 3.071 1.00 67.38 88 ILE A O 1
ATOM 695 N N . THR A 1 89 ? -4.224 14.025 3.682 1.00 67.19 89 THR A N 1
ATOM 696 C CA . THR A 1 89 ? -5.018 14.261 2.472 1.00 67.19 89 THR A CA 1
ATOM 697 C C . THR A 1 89 ? -4.185 15.008 1.440 1.00 67.19 89 THR A C 1
ATOM 699 O O . THR A 1 89 ? -3.221 15.686 1.786 1.00 67.19 89 THR A O 1
ATOM 702 N N . LYS A 1 90 ? -4.579 14.935 0.164 1.00 55.91 90 LYS A N 1
ATOM 703 C CA . LYS A 1 90 ? -3.876 15.633 -0.923 1.00 55.91 90 LYS A CA 1
ATOM 704 C C . LYS A 1 90 ? -3.760 17.148 -0.677 1.00 55.91 90 LYS A C 1
ATOM 706 O O . LYS A 1 90 ? -2.806 17.745 -1.140 1.00 55.91 90 LYS A O 1
ATOM 711 N N . LEU A 1 91 ? -4.694 17.747 0.074 1.00 55.84 91 LEU A N 1
ATOM 712 C CA . LEU A 1 91 ? -4.667 19.166 0.451 1.00 55.84 91 LEU A CA 1
ATOM 713 C C . LEU A 1 91 ? -3.591 19.514 1.494 1.00 55.84 91 LEU A C 1
ATOM 715 O O . LEU A 1 91 ? -3.215 20.670 1.583 1.00 55.84 91 LEU A O 1
ATOM 719 N N . GLY A 1 92 ? -3.125 18.545 2.287 1.00 53.06 92 GLY A N 1
ATOM 720 C CA . GLY A 1 92 ? -2.095 18.751 3.314 1.00 53.06 92 GLY A CA 1
ATOM 721 C C . GLY A 1 92 ? -0.666 18.494 2.832 1.00 53.06 92 GLY A C 1
ATOM 722 O O . GLY A 1 92 ? 0.242 18.469 3.653 1.00 53.06 92 GLY A O 1
ATOM 723 N N . ILE A 1 93 ? -0.484 18.232 1.532 1.00 57.06 93 ILE A N 1
ATOM 724 C CA . ILE A 1 93 ? 0.816 17.978 0.884 1.00 57.06 93 ILE A CA 1
ATOM 725 C C . ILE A 1 93 ? 1.188 19.142 -0.070 1.00 57.06 93 ILE A C 1
ATOM 727 O O . ILE A 1 93 ? 2.270 19.135 -0.648 1.00 57.06 93 ILE A O 1
ATOM 731 N N . TYR A 1 94 ? 0.305 20.137 -0.243 1.00 49.22 94 TYR A N 1
ATOM 732 C CA . TYR A 1 94 ? 0.555 21.346 -1.042 1.00 49.22 94 TYR A CA 1
ATOM 733 C C . TYR A 1 94 ? 0.892 22.547 -0.163 1.00 49.22 94 TYR A C 1
ATOM 735 O O . TYR A 1 94 ? 0.296 22.647 0.933 1.00 49.22 94 TYR A O 1
#

Solvent-accessible surface area (backbone atoms only — not comparable to full-atom values): 5868 Å² total; per-residue (Å²): 110,55,46,57,44,46,74,68,71,44,91,72,88,39,72,46,77,36,77,68,78,54,66,67,61,50,52,53,46,44,74,44,54,34,78,43,77,44,55,51,63,67,55,67,68,54,54,50,52,49,52,57,52,58,52,40,74,78,38,77,84,50,96,67,82,77,84,86,71,54,72,67,56,51,51,51,50,51,54,49,64,77,37,46,87,54,86,83,48,81,77,76,77,107

Organism: NCBI:txid2547395

Mean predicted aligned error: 8.59 Å

InterPro domains:
  IPR001789 Signal transduction response regulator, receiver domain [PS50110] (1-55)
  IPR011006 CheY-like superfamily [SSF52172] (6-68)
  IPR039420 Transcriptional regulatory protein WalR-like [PTHR48111] (12-79)

Foldseek 3Di:
DQLVCVVVVNPDAAEAEEQDDDPVVQVVVVVSPHLYYHHFLDDLVVVVVVVQVSQCVVVVPPPDPDDDDDPLRVVVSVVCNVCRPDDCDPVNSD

pLDDT: mean 76.29, std 11.7, range [49.22, 93.0]